Protein AF-A0A7M7SWR9-F1 (afdb_monomer_lite)

InterPro domains:
  IPR029058 Alpha/Beta hydrolase fold [G3DSA:3.40.50.1820] (1-164)
  IPR029058 Alpha/Beta hydrolase fold [SSF53474] (24-164)

pLDDT: mean 96.56, std 4.32, range [59.25, 98.81]

Organism: Strongylocentrotus purpuratus (NCBI:txid7668)

Secondary structure (DSSP, 8-state):
-PPP-S-B--GGGS--HHHHHHHHHHHSTHHIIIIIIT-HIIIIIHHHT-SSPPPHHHHHHHHGGG-SSSGGGHHHHHHHHS--BTTTB-HHHHHHHHHHHHHHHH-TTS-EEEEEEEE-SSHHHHHHHHTT-TTEEEEEEEESTTTTTTSHHHHHHHHHHHHHHH--

Foldseek 3Di:
DADLLAAAAALVLQVDVVVSVVLVCLLDPNVLCCCQPVVCLLPPVVQVQWPDGDDPVRSCVSCVQVVHHHDSRVVSSVVSNQRRHPPPDPPVSNVVRHVVNVVQQACQVDAEEAEAEVVESCRVVVCVSCVNRHNYHYDYDHGYPPCCNVQVPVVVVSVVVSVVVVVD

Structure (mmCIF, N/CA/C/O backbone):
data_AF-A0A7M7SWR9-F1
#
_entry.id   AF-A0A7M7SWR9-F1
#
loop_
_atom_site.group_PDB
_atom_site.id
_atom_site.type_symbol
_atom_site.label_atom_id
_atom_site.label_alt_id
_atom_site.label_comp_id
_atom_site.label_asym_id
_atom_site.label_entity_id
_atom_site.label_seq_id
_atom_site.pdbx_PDB_ins_code
_atom_site.Cartn_x
_atom_site.Cartn_y
_atom_site.Cartn_z
_atom_site.occupancy
_atom_site.B_iso_or_equiv
_atom_site.auth_seq_id
_atom_site.auth_comp_id
_atom_site.auth_asym_id
_atom_site.auth_atom_id
_atom_site.pdbx_PDB_model_num
ATOM 1 N N . MET A 1 1 ? -2.594 -2.531 -5.631 1.00 84.75 1 MET A N 1
ATOM 2 C CA . MET A 1 1 ? -1.967 -1.845 -4.505 1.00 84.75 1 MET A CA 1
ATOM 3 C C . MET A 1 1 ? -0.681 -1.264 -5.028 1.00 84.75 1 MET A C 1
ATOM 5 O O . MET A 1 1 ? 0.111 -1.996 -5.615 1.00 84.75 1 MET A O 1
ATOM 9 N N . GLU A 1 2 ? -0.511 0.040 -4.876 1.00 91.94 2 GLU A N 1
ATOM 10 C CA . GLU A 1 2 ? 0.743 0.708 -5.220 1.00 91.94 2 GLU A CA 1
ATOM 11 C C . GLU A 1 2 ? 1.863 0.278 -4.263 1.00 91.94 2 GLU A C 1
ATOM 13 O O . GLU A 1 2 ? 1.613 -0.075 -3.111 1.00 91.94 2 GLU A O 1
ATOM 18 N N . SER A 1 3 ? 3.104 0.285 -4.745 1.00 92.50 3 SER A N 1
ATOM 19 C CA . SER A 1 3 ? 4.262 -0.190 -3.984 1.00 92.50 3 SER A CA 1
ATOM 20 C C . SER A 1 3 ? 4.977 0.941 -3.249 1.00 92.50 3 SER A C 1
ATOM 22 O O . SER A 1 3 ? 5.048 2.068 -3.730 1.00 92.50 3 SER A O 1
ATOM 24 N N . ILE A 1 4 ? 5.605 0.614 -2.122 1.00 96.50 4 ILE A N 1
ATOM 25 C CA . ILE A 1 4 ? 6.613 1.477 -1.503 1.00 96.50 4 ILE A CA 1
ATOM 26 C C . ILE A 1 4 ? 7.935 1.172 -2.211 1.00 96.50 4 ILE A C 1
ATOM 28 O O . ILE A 1 4 ? 8.378 0.027 -2.223 1.00 96.50 4 ILE A O 1
ATOM 32 N N . VAL A 1 5 ? 8.524 2.176 -2.863 1.00 96.94 5 VAL A N 1
ATOM 33 C CA . VAL A 1 5 ? 9.762 2.020 -3.657 1.00 96.94 5 VAL A CA 1
ATOM 34 C C . VAL A 1 5 ? 11.008 2.552 -2.946 1.00 96.94 5 VAL A C 1
ATOM 36 O O . VAL A 1 5 ? 12.122 2.286 -3.383 1.00 96.94 5 VAL A O 1
ATOM 39 N N . GLN A 1 6 ? 10.813 3.293 -1.857 1.00 97.81 6 GLN A N 1
ATOM 40 C CA . GLN A 1 6 ? 11.802 3.798 -0.899 1.00 97.81 6 GLN A CA 1
ATOM 41 C C . GLN A 1 6 ? 11.032 4.360 0.319 1.00 97.81 6 GLN A C 1
ATOM 43 O O . GLN A 1 6 ? 9.802 4.429 0.244 1.00 97.81 6 GLN A O 1
ATOM 48 N N . PRO A 1 7 ? 11.679 4.783 1.423 1.00 98.31 7 PRO A N 1
ATOM 49 C CA . PRO A 1 7 ? 10.971 5.485 2.495 1.00 98.31 7 PRO A CA 1
ATOM 50 C C . PRO A 1 7 ? 10.196 6.694 1.959 1.00 98.31 7 PRO A C 1
ATOM 52 O O . PRO A 1 7 ? 10.699 7.433 1.107 1.00 98.31 7 PRO A O 1
ATOM 55 N N . LEU A 1 8 ? 8.975 6.903 2.452 1.00 97.50 8 LEU A N 1
ATOM 56 C CA . LEU A 1 8 ? 8.205 8.090 2.098 1.00 97.50 8 LEU A CA 1
ATOM 57 C C . LEU A 1 8 ? 8.930 9.327 2.659 1.00 97.50 8 LEU A C 1
ATOM 59 O O . LEU A 1 8 ? 9.386 9.285 3.804 1.00 97.50 8 LEU A O 1
ATOM 63 N N . PRO A 1 9 ? 9.060 10.420 1.883 1.00 96.38 9 PRO A N 1
ATOM 64 C CA . PRO A 1 9 ? 9.861 11.584 2.271 1.00 96.38 9 PRO A CA 1
ATOM 65 C C . PRO A 1 9 ? 9.308 12.328 3.494 1.00 96.38 9 PRO A C 1
ATOM 67 O O . PRO A 1 9 ? 10.074 13.011 4.166 1.00 96.38 9 PRO A O 1
ATOM 70 N N . GLY A 1 10 ? 8.018 12.153 3.781 1.00 95.56 10 GLY A N 1
ATOM 71 C CA . GLY A 1 10 ? 7.317 12.765 4.898 1.00 95.56 10 GLY A CA 1
ATOM 72 C C . GLY A 1 10 ? 5.802 12.689 4.710 1.00 95.56 10 GLY A C 1
ATOM 73 O O . GLY A 1 10 ? 5.298 12.148 3.717 1.00 95.56 10 GLY A O 1
ATOM 74 N N . TRP A 1 11 ? 5.066 13.217 5.686 1.00 94.12 11 TRP A N 1
ATOM 75 C CA . TRP A 1 11 ? 3.601 13.214 5.712 1.00 94.12 11 TRP A CA 1
ATOM 76 C C . TRP A 1 11 ? 2.980 14.115 4.639 1.00 94.12 11 TRP A C 1
ATOM 78 O O . TRP A 1 11 ? 1.891 13.831 4.149 1.00 94.12 11 TRP A O 1
ATOM 88 N N . GLU A 1 12 ? 3.688 15.162 4.225 1.00 92.00 12 GLU A N 1
ATOM 89 C CA . GLU A 1 12 ? 3.301 16.098 3.167 1.00 92.00 12 GLU A CA 1
ATOM 90 C C . GLU A 1 12 ? 3.134 15.445 1.791 1.00 92.00 12 GLU A C 1
ATOM 92 O O . GLU A 1 12 ? 2.516 16.041 0.914 1.00 92.00 12 GLU A O 1
ATOM 97 N N . LEU A 1 13 ? 3.623 14.212 1.602 1.00 91.88 13 LEU A N 1
ATOM 98 C CA . LEU A 1 13 ? 3.310 13.418 0.415 1.00 91.88 13 LEU A CA 1
ATOM 99 C C . LEU A 1 13 ? 1.795 13.180 0.270 1.00 91.88 13 LEU A C 1
ATOM 101 O O . LEU A 1 13 ? 1.267 13.113 -0.841 1.00 91.88 13 LEU A O 1
ATOM 105 N N . PHE A 1 14 ? 1.087 13.053 1.391 1.00 87.62 14 PHE A N 1
ATOM 106 C CA . PHE A 1 14 ? -0.361 12.926 1.413 1.00 87.62 14 PHE A CA 1
ATOM 107 C C . PHE A 1 14 ? -0.988 14.327 1.347 1.00 87.62 14 PHE A C 1
ATOM 109 O O . PHE A 1 14 ? -1.282 14.950 2.367 1.00 87.62 14 PHE A O 1
ATOM 116 N N . ASN A 1 15 ? -1.232 14.808 0.125 1.00 79.62 15 ASN A N 1
ATOM 117 C CA . ASN A 1 15 ? -1.790 16.142 -0.175 1.00 79.62 15 ASN A CA 1
ATOM 118 C C . ASN A 1 15 ? -3.219 16.401 0.368 1.00 79.62 15 ASN A C 1
ATOM 120 O O . ASN A 1 15 ? -3.809 17.438 0.084 1.00 79.62 15 ASN A O 1
ATOM 124 N N . ASP A 1 16 ? -3.790 15.459 1.115 1.00 85.12 16 ASP A N 1
ATOM 125 C CA . ASP A 1 16 ? -5.152 15.458 1.643 1.00 85.12 16 ASP A CA 1
ATOM 126 C C . ASP A 1 16 ? -5.082 15.284 3.167 1.00 85.12 16 ASP A C 1
ATOM 128 O O . ASP A 1 16 ? -4.566 14.272 3.657 1.00 85.12 16 ASP A O 1
ATOM 132 N N . ASP A 1 17 ? -5.561 16.288 3.906 1.00 86.19 17 ASP A N 1
ATOM 133 C CA . ASP A 1 17 ? -5.556 16.293 5.373 1.00 86.19 17 ASP A CA 1
ATOM 134 C C . ASP A 1 17 ? -6.325 15.095 5.945 1.00 86.19 17 ASP A C 1
ATOM 136 O O . ASP A 1 17 ? -5.859 14.466 6.893 1.00 86.19 17 ASP A O 1
ATOM 140 N N . THR A 1 18 ? -7.435 14.689 5.319 1.00 88.12 18 THR A N 1
ATOM 141 C CA . THR A 1 18 ? -8.244 13.559 5.792 1.00 88.12 18 THR A CA 1
ATOM 142 C C . THR A 1 18 ? -7.467 12.245 5.709 1.00 88.12 18 THR A C 1
ATOM 144 O O . THR A 1 18 ? -7.525 11.426 6.627 1.00 88.12 18 THR A O 1
ATOM 147 N N . LYS A 1 19 ? -6.672 12.040 4.649 1.00 87.81 19 LYS A N 1
ATOM 148 C CA . LYS A 1 19 ? -5.823 10.840 4.526 1.00 87.81 19 LYS A CA 1
ATOM 149 C C . LYS A 1 19 ? -4.740 10.812 5.605 1.00 87.81 19 LYS A C 1
ATOM 151 O O . LYS A 1 19 ? -4.493 9.753 6.183 1.00 87.81 19 LYS A O 1
ATOM 156 N N . ARG A 1 20 ? -4.123 11.963 5.901 1.00 91.94 20 ARG A N 1
ATOM 157 C CA . ARG A 1 20 ? -3.126 12.085 6.978 1.00 91.94 20 ARG A CA 1
ATOM 158 C C . ARG A 1 20 ? -3.734 11.795 8.342 1.00 91.94 20 ARG A C 1
ATOM 160 O O . ARG A 1 20 ? -3.191 10.978 9.078 1.00 91.94 20 ARG A O 1
ATOM 167 N N . GLU A 1 21 ? -4.868 12.409 8.662 1.00 93.62 21 GLU A N 1
ATOM 168 C CA . GLU A 1 21 ? -5.565 12.215 9.938 1.00 93.62 21 GLU A CA 1
ATOM 169 C C . GLU A 1 21 ? -5.922 10.747 10.180 1.00 93.62 21 GLU A C 1
ATOM 171 O O . GLU A 1 21 ? -5.673 10.221 11.265 1.00 93.62 21 GLU A O 1
ATOM 176 N N . VAL A 1 22 ? -6.428 10.053 9.156 1.00 93.81 22 VAL A N 1
ATOM 177 C CA . VAL A 1 22 ? -6.743 8.621 9.243 1.00 93.81 22 VAL A CA 1
ATOM 178 C C . VAL A 1 22 ? -5.491 7.785 9.529 1.00 93.81 22 VAL A C 1
ATOM 180 O O . VAL A 1 22 ? -5.515 6.937 10.423 1.00 93.81 22 VAL A O 1
ATOM 183 N N . PHE A 1 23 ? -4.384 8.027 8.820 1.00 93.75 23 PHE A N 1
ATOM 184 C CA . PHE A 1 23 ? -3.131 7.301 9.054 1.00 93.75 23 PHE A CA 1
ATOM 185 C C . PHE A 1 23 ? -2.520 7.604 10.429 1.00 93.75 23 PHE A C 1
ATOM 187 O O . PHE A 1 23 ? -2.051 6.682 11.100 1.00 93.75 23 PHE A O 1
ATOM 194 N N . HIS A 1 24 ? -2.561 8.856 10.890 1.00 96.25 24 HIS A N 1
ATOM 195 C CA . HIS A 1 24 ? -2.172 9.206 12.258 1.00 96.25 24 HIS A CA 1
ATOM 196 C C . HIS A 1 24 ? -3.061 8.498 13.287 1.00 96.25 24 HIS A C 1
ATOM 198 O O . HIS A 1 24 ? -2.551 7.956 14.268 1.00 96.25 24 HIS A O 1
ATOM 204 N N . GLY A 1 25 ? -4.369 8.414 13.029 1.00 97.75 25 GLY A N 1
ATOM 205 C CA . GLY A 1 25 ? -5.313 7.628 13.820 1.00 97.75 25 GLY A CA 1
ATOM 206 C C . GLY A 1 25 ? -4.884 6.165 13.933 1.00 97.75 25 GLY A C 1
ATOM 207 O O . GLY A 1 25 ? -4.738 5.659 15.048 1.00 97.75 25 GLY A O 1
ATOM 208 N N . PHE A 1 26 ? -4.569 5.512 12.807 1.00 97.75 26 PHE A N 1
ATOM 209 C CA . PHE A 1 26 ? -4.048 4.139 12.796 1.00 97.75 26 PHE A CA 1
ATOM 210 C C . PHE A 1 26 ? -2.751 3.983 13.597 1.00 97.75 26 PHE A C 1
ATOM 212 O O . PHE A 1 26 ? -2.584 2.987 14.303 1.00 97.75 26 PHE A O 1
ATOM 219 N N . ARG A 1 27 ? -1.839 4.958 13.527 1.00 97.88 27 ARG A N 1
ATOM 220 C CA . ARG A 1 27 ? -0.558 4.934 14.257 1.00 97.88 27 ARG A CA 1
ATOM 221 C C . ARG A 1 27 ? -0.683 5.261 15.746 1.00 97.88 27 ARG A C 1
ATOM 223 O O . ARG A 1 27 ? 0.227 4.947 16.504 1.00 97.88 27 ARG A O 1
ATOM 230 N N . SER A 1 28 ? -1.812 5.814 16.179 1.00 98.25 28 SER A N 1
ATOM 231 C CA . SER A 1 28 ? -2.110 6.084 17.588 1.00 98.25 28 SER A CA 1
ATOM 232 C C . SER A 1 28 ? -2.736 4.881 18.312 1.00 98.25 28 SER A C 1
ATOM 234 O O . SER A 1 28 ? -3.086 3.870 17.694 1.00 98.25 28 SER A O 1
ATOM 236 N N . GLU A 1 29 ? -2.950 5.010 19.626 1.00 98.12 29 GLU A N 1
ATOM 237 C CA . GLU A 1 29 ? -3.703 4.038 20.436 1.00 98.12 29 GLU A CA 1
ATOM 238 C C . GLU A 1 29 ? -5.141 3.832 19.924 1.00 98.12 29 GLU A C 1
ATOM 240 O O . GLU A 1 29 ? -5.653 2.712 19.959 1.00 98.12 29 GLU A O 1
ATOM 245 N N . ALA A 1 30 ? -5.770 4.871 19.356 1.00 98.31 30 ALA A N 1
ATOM 246 C CA . ALA A 1 30 ? -7.120 4.783 18.795 1.00 98.31 30 ALA A CA 1
ATOM 247 C C . ALA A 1 30 ? -7.215 3.813 17.604 1.00 98.31 30 ALA A C 1
ATOM 249 O O . ALA A 1 30 ? -8.295 3.292 17.321 1.00 98.31 30 ALA A O 1
ATOM 250 N N . GLY A 1 31 ? -6.089 3.511 16.946 1.00 98.44 31 GLY A N 1
ATOM 251 C CA . GLY A 1 31 ? -6.025 2.560 15.841 1.00 98.44 31 GLY A CA 1
ATOM 252 C C . GLY A 1 31 ? -6.569 1.173 16.198 1.00 98.44 31 GLY A C 1
ATOM 253 O O . GLY A 1 31 ? -7.165 0.515 15.345 1.00 98.44 31 GLY A O 1
ATOM 254 N N . GLU A 1 32 ? -6.440 0.741 17.460 1.00 98.56 32 GLU A N 1
ATOM 255 C CA . GLU A 1 32 ? -7.004 -0.541 17.902 1.00 98.56 32 GLU A CA 1
ATOM 256 C C . GLU A 1 32 ? -8.533 -0.550 17.853 1.00 98.56 32 GLU A C 1
ATOM 258 O O . GLU A 1 32 ? -9.135 -1.494 17.345 1.00 98.56 32 GLU A O 1
ATOM 263 N N . GLU A 1 33 ? -9.178 0.522 18.310 1.00 98.50 33 GLU A N 1
ATOM 264 C CA . GLU A 1 33 ? -10.631 0.668 18.220 1.00 98.50 33 GLU A CA 1
ATOM 265 C C . GLU A 1 33 ? -11.077 0.757 16.753 1.00 98.50 33 GLU A C 1
ATOM 267 O O . GLU A 1 33 ? -11.952 0.004 16.311 1.00 98.50 33 GLU A O 1
ATOM 272 N N . MET A 1 34 ? -10.419 1.629 15.982 1.00 98.50 34 MET A N 1
ATOM 273 C CA . MET A 1 34 ? -10.725 1.892 14.572 1.00 98.50 34 MET A CA 1
ATOM 274 C C . MET A 1 34 ? -10.660 0.626 13.712 1.00 98.50 34 MET A C 1
ATOM 276 O O . MET A 1 34 ? -11.503 0.404 12.843 1.00 98.50 34 MET A O 1
ATOM 280 N N . VAL A 1 35 ? -9.654 -0.220 13.925 1.00 98.62 35 VAL A N 1
ATOM 281 C CA . VAL A 1 35 ? -9.433 -1.381 13.060 1.00 98.62 35 VAL A CA 1
ATOM 282 C C . VAL A 1 35 ? -9.963 -2.661 13.691 1.00 98.62 35 VAL A C 1
ATOM 284 O O . VAL A 1 35 ? -10.748 -3.366 13.062 1.00 98.62 35 VAL A O 1
ATOM 287 N N . LEU A 1 36 ? -9.612 -2.963 14.941 1.00 98.69 36 LEU A N 1
ATOM 288 C CA . LEU A 1 36 ? -9.958 -4.256 15.539 1.00 98.69 36 LEU A CA 1
ATOM 289 C C . LEU A 1 36 ? -11.446 -4.348 15.871 1.00 98.69 36 LEU A C 1
ATOM 291 O O . LEU A 1 36 ? -12.041 -5.413 15.701 1.00 98.69 36 LEU A O 1
ATOM 295 N N . LYS A 1 37 ? -12.089 -3.244 16.275 1.00 98.31 37 LYS A N 1
ATOM 296 C CA . LYS A 1 37 ? -13.535 -3.239 16.554 1.00 98.31 37 LYS A CA 1
ATOM 297 C C . LYS A 1 37 ? -14.361 -2.768 15.366 1.00 98.31 37 LYS A C 1
ATOM 299 O O . LYS A 1 37 ? -15.308 -3.456 14.986 1.00 98.31 37 LYS A O 1
ATOM 304 N N . GLN A 1 38 ? -13.980 -1.653 14.750 1.00 98.25 38 GLN A N 1
ATOM 305 C CA . GLN A 1 38 ? -14.795 -0.999 13.718 1.00 98.25 38 GLN A CA 1
ATOM 306 C C . GLN A 1 38 ? -14.464 -1.433 12.281 1.00 98.25 38 GLN A C 1
ATOM 308 O O . GLN A 1 38 ? -15.219 -1.109 11.369 1.00 98.25 38 GLN A O 1
ATOM 313 N N . ASN A 1 39 ? -13.378 -2.186 12.068 1.00 98.50 39 ASN A N 1
ATOM 314 C CA . ASN A 1 39 ? -12.961 -2.692 10.755 1.00 98.50 39 ASN A CA 1
ATOM 315 C C . ASN A 1 39 ? -12.796 -1.600 9.680 1.00 98.50 39 ASN A C 1
ATOM 317 O O . ASN A 1 39 ? -12.989 -1.864 8.493 1.00 98.50 39 ASN A O 1
ATOM 321 N N . ILE A 1 40 ? -12.440 -0.370 10.079 1.00 97.94 40 ILE A N 1
ATOM 322 C CA . ILE A 1 40 ? -12.405 0.799 9.180 1.00 97.94 40 ILE A CA 1
ATOM 323 C C . ILE A 1 40 ? -11.542 0.543 7.939 1.00 97.94 40 ILE A C 1
ATOM 325 O O . ILE A 1 40 ? -11.891 0.995 6.848 1.00 97.94 40 ILE A O 1
ATOM 329 N N . PHE A 1 41 ? -10.449 -0.214 8.069 1.00 98.06 41 PHE A N 1
ATOM 330 C CA . PHE A 1 41 ? -9.572 -0.514 6.938 1.00 98.06 41 PHE A CA 1
ATOM 331 C C . PHE A 1 41 ? -10.320 -1.225 5.796 1.00 98.06 41 PHE A C 1
ATOM 333 O O . PHE A 1 41 ? -10.242 -0.802 4.645 1.00 98.06 41 PHE A O 1
ATOM 340 N N . VAL A 1 42 ? -11.090 -2.269 6.108 1.00 98.38 42 VAL A N 1
ATOM 341 C CA . VAL A 1 42 ? -11.835 -3.045 5.103 1.00 98.38 42 VAL A CA 1
ATOM 342 C C . VAL A 1 42 ? -13.135 -2.345 4.710 1.00 98.38 42 VAL A C 1
ATOM 344 O O . VAL A 1 42 ? -13.486 -2.314 3.537 1.00 98.38 42 VAL A O 1
ATOM 347 N N . GLU A 1 43 ? -13.851 -1.764 5.673 1.00 98.31 43 GLU A N 1
ATOM 348 C CA . GLU A 1 43 ? -15.186 -1.204 5.425 1.00 98.31 43 GLU A CA 1
ATOM 349 C C . GLU A 1 43 ? -15.163 0.184 4.775 1.00 98.31 43 GLU A C 1
ATOM 351 O O . GLU A 1 43 ? -16.149 0.581 4.158 1.00 98.31 43 GLU A O 1
ATOM 356 N N . GLN A 1 44 ? -14.066 0.937 4.918 1.00 97.00 44 GLN A N 1
ATOM 357 C CA . GLN A 1 44 ? -13.983 2.324 4.448 1.00 97.00 44 GLN A CA 1
ATOM 358 C C . GLN A 1 44 ? -12.751 2.583 3.578 1.00 97.00 44 GLN A C 1
ATOM 360 O O . GLN A 1 44 ? -12.891 3.136 2.490 1.00 97.00 44 GLN A O 1
ATOM 365 N N . ILE A 1 45 ? -11.552 2.169 4.004 1.00 96.38 45 ILE A N 1
ATOM 366 C CA . ILE A 1 45 ? -10.314 2.504 3.272 1.00 96.38 45 ILE A CA 1
ATOM 367 C C . ILE A 1 45 ? -10.199 1.734 1.961 1.00 96.38 45 ILE A C 1
ATOM 369 O O . ILE A 1 45 ? -9.889 2.327 0.930 1.00 96.38 45 ILE A O 1
ATOM 373 N N . LEU A 1 46 ? -10.481 0.431 1.987 1.00 97.69 46 LEU A N 1
ATOM 374 C CA . LEU A 1 46 ? -10.511 -0.401 0.789 1.00 97.69 46 LEU A CA 1
ATOM 375 C C . LEU A 1 46 ? -11.436 0.176 -0.303 1.00 97.69 46 LEU A C 1
ATOM 377 O O . LEU A 1 46 ? -10.924 0.470 -1.382 1.00 97.69 46 LEU A O 1
ATOM 381 N N . PRO A 1 47 ? -12.747 0.400 -0.063 1.00 97.44 47 PRO A N 1
ATOM 382 C CA . PRO A 1 47 ? -13.633 0.933 -1.097 1.00 97.44 47 PRO A CA 1
ATOM 383 C C . PRO A 1 47 ? -13.298 2.373 -1.494 1.00 97.44 47 PRO A C 1
ATOM 385 O O . PRO A 1 47 ? -13.497 2.732 -2.647 1.00 97.44 47 PRO A O 1
ATOM 388 N N . PHE A 1 48 ? -12.762 3.195 -0.585 1.00 95.06 48 PHE A N 1
ATOM 389 C CA . PHE A 1 48 ? -12.299 4.544 -0.929 1.00 95.06 48 PHE A CA 1
ATOM 390 C C . PHE A 1 48 ? -11.094 4.529 -1.884 1.00 95.06 48 PHE A C 1
ATOM 392 O O . PHE A 1 48 ? -10.913 5.443 -2.683 1.00 95.06 48 PHE A O 1
ATOM 399 N N . GLY A 1 49 ? -10.259 3.490 -1.817 1.00 95.50 49 GLY A N 1
ATOM 400 C CA . GLY A 1 49 ? -9.100 3.316 -2.689 1.00 95.50 49 GLY A CA 1
ATOM 401 C C . GLY A 1 49 ? -9.405 2.679 -4.049 1.00 95.50 49 GLY A C 1
ATOM 402 O O . GLY A 1 49 ? -8.452 2.255 -4.709 1.00 95.50 49 GLY A O 1
ATOM 403 N N . ILE A 1 50 ? -10.679 2.582 -4.444 1.00 98.12 50 ILE A N 1
ATOM 404 C CA . ILE A 1 50 ? -11.175 1.985 -5.696 1.00 98.12 50 ILE A CA 1
ATOM 405 C C . ILE A 1 50 ? -12.124 2.994 -6.361 1.00 98.12 50 ILE A C 1
ATOM 407 O O . ILE A 1 50 ? -12.923 3.628 -5.677 1.00 98.12 50 ILE A O 1
ATOM 411 N N . ILE A 1 51 ? -12.044 3.171 -7.683 1.00 97.81 51 ILE A N 1
ATOM 412 C CA . ILE A 1 51 ? -12.926 4.102 -8.412 1.00 97.81 51 ILE A CA 1
ATOM 413 C C . ILE A 1 51 ? -14.330 3.512 -8.543 1.00 97.81 51 ILE A C 1
ATOM 415 O O . ILE A 1 51 ? -15.331 4.180 -8.262 1.00 97.81 51 ILE A O 1
ATOM 419 N N . ARG A 1 52 ? -14.430 2.256 -8.991 1.00 97.62 52 ARG A N 1
ATOM 420 C CA . ARG A 1 52 ? -15.727 1.588 -9.126 1.00 97.62 52 ARG A CA 1
ATOM 421 C C . ARG A 1 52 ? -16.299 1.195 -7.765 1.00 97.62 52 ARG A C 1
ATOM 423 O O . ARG A 1 52 ? -15.590 0.896 -6.809 1.00 97.62 52 ARG A O 1
ATOM 430 N N . LYS A 1 53 ? -17.621 1.057 -7.699 1.00 98.00 53 LYS A N 1
ATOM 431 C CA . LYS A 1 53 ? -18.263 0.437 -6.538 1.00 98.00 53 LYS A CA 1
ATOM 432 C C . LYS A 1 53 ? -18.086 -1.083 -6.594 1.00 98.00 53 LYS A C 1
ATOM 434 O O . LYS A 1 53 ? -18.503 -1.716 -7.567 1.00 98.00 53 LYS A O 1
ATOM 439 N N . LEU A 1 54 ? -17.514 -1.663 -5.542 1.00 98.44 54 LEU A N 1
ATOM 440 C CA . LEU A 1 54 ? -17.500 -3.112 -5.352 1.00 98.44 54 LEU A CA 1
ATOM 441 C C . LEU A 1 54 ? -18.927 -3.639 -5.152 1.00 98.44 54 LEU A C 1
ATOM 443 O O . LEU A 1 54 ? -19.750 -3.030 -4.458 1.00 98.44 54 LEU A O 1
ATOM 447 N N . ARG A 1 55 ? -19.230 -4.778 -5.774 1.00 98.50 55 ARG A N 1
ATOM 448 C CA . ARG A 1 55 ? -20.467 -5.518 -5.527 1.00 98.50 55 ARG A CA 1
ATOM 449 C C . ARG A 1 55 ? -20.434 -6.139 -4.131 1.00 98.50 55 ARG A C 1
ATOM 451 O O . ARG A 1 55 ? -19.391 -6.232 -3.487 1.00 98.50 55 ARG A O 1
ATOM 458 N N . GLN A 1 56 ? -21.596 -6.584 -3.664 1.00 98.31 56 GLN A N 1
ATOM 459 C CA . GLN A 1 56 ? -21.725 -7.172 -2.333 1.00 98.31 56 GLN A CA 1
ATOM 460 C C . GLN A 1 56 ? -20.880 -8.445 -2.178 1.00 98.31 56 GLN A C 1
ATOM 462 O O . GLN A 1 56 ? -20.183 -8.581 -1.182 1.00 98.31 56 GLN A O 1
ATOM 467 N N . ASP A 1 57 ? -20.892 -9.326 -3.179 1.00 98.69 57 ASP A N 1
ATOM 468 C CA . ASP A 1 57 ? -20.092 -10.555 -3.208 1.00 98.69 57 ASP A CA 1
ATOM 469 C C . ASP A 1 57 ? -18.583 -10.269 -3.170 1.00 98.69 57 ASP A C 1
ATOM 471 O O . ASP A 1 57 ? -17.839 -10.961 -2.479 1.00 98.69 57 ASP A O 1
ATOM 475 N N . GLU A 1 58 ? -18.136 -9.212 -3.850 1.00 98.69 58 GLU A N 1
ATOM 476 C CA . GLU A 1 58 ? -16.732 -8.777 -3.839 1.00 98.69 58 GLU A CA 1
ATOM 477 C C . GLU A 1 58 ? -16.331 -8.222 -2.468 1.00 98.69 58 GLU A C 1
ATOM 479 O O . GLU A 1 58 ? -15.303 -8.606 -1.913 1.00 98.69 58 GLU A O 1
ATOM 484 N N . MET A 1 59 ? -17.169 -7.361 -1.879 1.00 98.69 59 MET A N 1
ATOM 485 C CA . MET A 1 59 ? -16.935 -6.859 -0.523 1.00 98.69 59 MET A CA 1
ATOM 486 C C . MET A 1 59 ? -16.936 -7.985 0.513 1.00 98.69 59 MET A C 1
ATOM 488 O O . MET A 1 59 ? -16.119 -7.970 1.430 1.00 98.69 59 MET A O 1
ATOM 492 N N . ASP A 1 60 ? -17.826 -8.967 0.385 1.00 98.75 60 ASP A N 1
ATOM 493 C CA . ASP A 1 60 ? -17.914 -10.077 1.333 1.00 98.75 60 ASP A CA 1
ATOM 494 C C . ASP A 1 60 ? -16.694 -11.001 1.261 1.00 98.75 60 ASP A C 1
ATOM 496 O O . ASP A 1 60 ? -16.254 -11.494 2.303 1.00 98.75 60 ASP A O 1
ATOM 500 N N . ALA A 1 61 ? -16.091 -11.158 0.078 1.00 98.81 61 ALA A N 1
ATOM 501 C CA . ALA A 1 61 ? -14.805 -11.835 -0.076 1.00 98.81 61 ALA A CA 1
ATOM 502 C C . ALA A 1 61 ? -13.675 -11.084 0.652 1.00 98.81 61 ALA A C 1
ATOM 504 O O . ALA A 1 61 ? -12.878 -11.698 1.358 1.00 98.81 61 ALA A O 1
ATOM 505 N N . TYR A 1 62 ? -13.634 -9.750 0.565 1.00 98.62 62 TYR A N 1
ATOM 506 C CA . TYR A 1 62 ? -1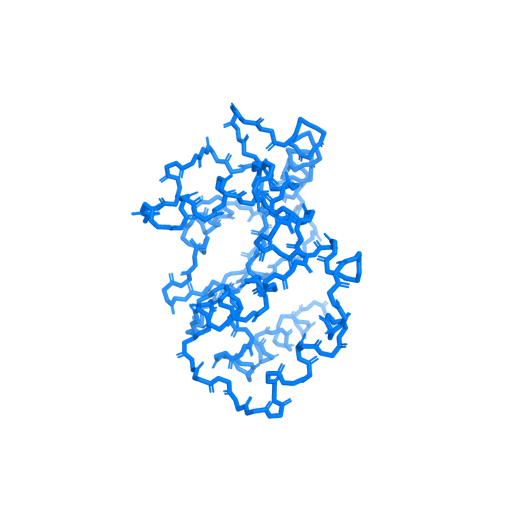2.664 -8.945 1.319 1.00 98.62 62 TYR A CA 1
ATOM 507 C C . TYR A 1 62 ? -12.900 -8.960 2.830 1.00 98.62 62 TYR A C 1
ATOM 509 O O . TYR A 1 62 ? -11.944 -8.934 3.606 1.00 98.62 62 TYR A O 1
ATOM 517 N N . ARG A 1 63 ? -14.161 -9.017 3.267 1.00 98.62 63 ARG A N 1
ATOM 518 C CA . ARG A 1 63 ? -14.515 -9.129 4.687 1.00 98.62 63 ARG A CA 1
ATOM 519 C C . ARG A 1 63 ? -14.176 -10.486 5.268 1.00 98.62 63 ARG A C 1
ATOM 521 O O . ARG A 1 63 ? -13.961 -10.568 6.471 1.00 98.62 63 ARG A O 1
ATOM 528 N N . GLU A 1 64 ? -14.165 -11.540 4.458 1.00 98.62 64 GLU A N 1
ATOM 529 C CA . GLU A 1 64 ? -14.094 -12.922 4.927 1.00 98.62 64 GLU A CA 1
ATOM 530 C C . GLU A 1 64 ? -12.976 -13.214 5.938 1.00 98.62 64 GLU A C 1
ATOM 532 O O . GLU A 1 64 ? -13.307 -13.758 6.995 1.00 98.62 64 GLU A O 1
ATOM 537 N N . PRO A 1 65 ? -11.717 -12.790 5.723 1.00 98.62 65 PRO A N 1
ATOM 538 C CA . PRO A 1 65 ? -10.640 -13.013 6.691 1.00 98.62 65 PRO A CA 1
ATOM 539 C C . PRO A 1 65 ? -10.775 -12.188 7.981 1.00 98.62 65 PRO A C 1
ATOM 541 O O . PRO A 1 65 ? -10.086 -12.453 8.958 1.00 98.62 65 PRO A O 1
ATOM 544 N N . PHE A 1 66 ? -11.646 -11.177 7.983 1.00 98.56 66 PHE A N 1
ATOM 545 C CA . PHE A 1 66 ? -11.747 -10.122 8.996 1.00 98.56 66 PHE A CA 1
ATOM 546 C C . PHE A 1 66 ? -13.151 -10.034 9.618 1.00 98.56 66 PHE A C 1
ATOM 548 O O . PHE A 1 66 ? -13.498 -9.042 10.275 1.00 98.56 66 PHE A O 1
ATOM 555 N N . LYS A 1 67 ? -13.977 -11.072 9.410 1.00 97.06 67 LYS A N 1
ATOM 556 C CA . LYS A 1 67 ? -15.365 -11.152 9.893 1.00 97.06 67 LYS A CA 1
ATOM 557 C C . LYS A 1 67 ? -15.441 -10.992 11.412 1.00 97.06 67 LYS A C 1
ATOM 559 O O . LYS A 1 67 ? -16.306 -10.265 11.899 1.00 97.06 67 LYS A O 1
ATOM 564 N N . ASN A 1 68 ? -14.519 -11.603 12.155 1.00 97.81 68 ASN A N 1
ATOM 565 C CA . ASN A 1 68 ? -14.509 -11.523 13.613 1.00 97.81 68 ASN A CA 1
ATOM 566 C C . ASN A 1 68 ? -13.803 -10.241 14.089 1.00 97.81 68 ASN A C 1
ATOM 568 O O . ASN A 1 68 ? -12.700 -9.938 13.628 1.00 97.81 68 ASN A O 1
ATOM 572 N N . PRO A 1 69 ? -14.399 -9.476 15.020 1.00 98.38 69 PRO A N 1
ATOM 573 C CA . PRO A 1 69 ? -13.695 -8.401 15.710 1.00 98.38 69 PRO A CA 1
ATOM 574 C C . PRO A 1 69 ? -12.512 -8.910 16.543 1.00 98.38 69 PRO A C 1
ATOM 576 O O . PRO A 1 69 ? -12.554 -10.017 17.077 1.00 98.38 69 PRO A O 1
ATOM 579 N N . GLY A 1 70 ? -11.494 -8.066 16.715 1.00 98.38 70 GLY A N 1
ATOM 580 C CA . GLY A 1 70 ? -10.291 -8.378 17.489 1.00 98.38 70 GLY A CA 1
ATOM 581 C C . GLY A 1 70 ? -9.083 -8.714 16.615 1.00 98.38 70 GLY A C 1
ATOM 582 O O . GLY A 1 70 ? -8.850 -8.076 15.588 1.00 98.38 70 GLY A O 1
ATOM 583 N N . GLU A 1 71 ? -8.291 -9.693 17.051 1.00 98.50 71 GLU A N 1
ATOM 584 C CA . GLU A 1 71 ? -6.951 -9.959 16.508 1.00 98.50 71 GLU A CA 1
ATOM 585 C C . GLU A 1 71 ? -6.929 -10.482 15.066 1.00 98.50 71 GLU A C 1
ATOM 587 O O . GLU A 1 71 ? -5.935 -10.264 14.379 1.00 98.50 71 GLU A O 1
ATOM 592 N N . ASP A 1 72 ? -8.022 -11.050 14.545 1.00 98.44 72 ASP A N 1
ATOM 593 C CA . ASP A 1 72 ? -8.123 -11.409 13.118 1.00 98.44 72 ASP A CA 1
ATOM 594 C C . ASP A 1 72 ? -7.848 -10.186 12.217 1.00 98.44 72 ASP A C 1
ATOM 596 O O . ASP A 1 72 ? -7.273 -10.301 11.135 1.00 98.44 72 ASP A O 1
ATOM 600 N N . ARG A 1 73 ? -8.187 -8.981 12.698 1.00 98.69 73 ARG A N 1
ATOM 601 C CA . ARG A 1 73 ? -7.997 -7.699 11.998 1.00 98.69 73 ARG A CA 1
ATOM 602 C C . ARG A 1 73 ? -6.645 -7.047 12.268 1.00 98.69 73 ARG A C 1
ATOM 604 O O . ARG A 1 73 ? -6.315 -6.063 11.600 1.00 98.69 73 ARG A O 1
ATOM 611 N N . ARG A 1 74 ? -5.837 -7.582 13.194 1.00 98.75 74 ARG A N 1
ATOM 612 C CA . ARG A 1 74 ? -4.520 -7.037 13.567 1.00 98.75 74 ARG A CA 1
ATOM 613 C C . ARG A 1 74 ? -3.622 -6.759 12.364 1.00 98.75 74 ARG A C 1
ATOM 615 O O . ARG A 1 74 ? -3.059 -5.665 12.331 1.00 98.75 74 ARG A O 1
ATOM 622 N N . PRO A 1 75 ? -3.526 -7.638 11.345 1.00 98.62 75 PRO A N 1
ATOM 623 C CA . PRO A 1 75 ? -2.692 -7.357 10.181 1.00 98.62 75 PRO A CA 1
ATOM 624 C C . PRO A 1 75 ? -3.061 -6.038 9.491 1.00 98.62 75 PRO A C 1
ATOM 626 O O . PRO A 1 75 ? -2.177 -5.263 9.139 1.00 98.62 75 PRO A O 1
ATOM 629 N N . THR A 1 76 ? -4.356 -5.731 9.369 1.00 98.31 76 THR A N 1
ATOM 630 C CA . THR A 1 76 ? -4.835 -4.500 8.713 1.00 98.31 76 THR A CA 1
ATOM 631 C C . THR A 1 76 ? -4.561 -3.224 9.521 1.00 98.31 76 THR A C 1
ATOM 633 O O . THR A 1 76 ? -4.583 -2.137 8.954 1.00 98.31 76 THR A O 1
ATOM 636 N N . LEU A 1 77 ? -4.235 -3.341 10.817 1.00 98.69 77 LEU A N 1
ATOM 637 C CA . LEU A 1 77 ? -3.753 -2.232 11.650 1.00 98.69 77 LEU A CA 1
ATOM 638 C C . LEU A 1 77 ? -2.226 -2.125 11.639 1.00 98.69 77 LEU A C 1
ATOM 640 O O . LEU A 1 77 ? -1.679 -1.025 11.624 1.00 98.69 77 LEU A O 1
ATOM 644 N N . THR A 1 78 ? -1.528 -3.259 11.664 1.00 98.62 78 THR A N 1
ATOM 645 C CA . THR A 1 78 ? -0.064 -3.274 11.668 1.00 98.62 78 THR A CA 1
ATOM 646 C C . THR A 1 78 ? 0.492 -2.703 10.365 1.00 98.62 78 THR A C 1
ATOM 648 O O . THR A 1 78 ? 1.392 -1.876 10.412 1.00 98.62 78 THR A O 1
ATOM 651 N N . TRP A 1 79 ? -0.083 -3.031 9.203 1.00 98.12 79 TRP A N 1
ATOM 652 C CA . TRP A 1 79 ? 0.399 -2.515 7.913 1.00 98.12 79 TRP A CA 1
ATOM 653 C C . TRP A 1 79 ? 0.552 -0.983 7.835 1.00 98.12 79 TRP A C 1
ATOM 655 O O . TRP A 1 79 ? 1.647 -0.532 7.501 1.00 98.12 79 TRP A O 1
ATOM 665 N N . PRO A 1 80 ? -0.461 -0.153 8.163 1.00 96.69 80 PRO A N 1
ATOM 666 C CA . PRO A 1 80 ? -0.289 1.304 8.167 1.00 96.69 80 PRO A CA 1
ATOM 667 C C . PRO A 1 80 ? 0.700 1.815 9.236 1.00 96.69 80 PRO A C 1
ATOM 669 O O . PRO A 1 80 ? 1.267 2.900 9.076 1.00 96.69 80 PRO A O 1
ATOM 672 N N . ARG A 1 81 ? 0.956 1.048 10.307 1.00 98.31 81 ARG A N 1
ATOM 673 C CA . ARG A 1 81 ? 1.991 1.355 11.316 1.00 98.31 81 ARG A CA 1
ATOM 674 C C . ARG A 1 81 ? 3.410 1.055 10.831 1.00 98.31 81 ARG A C 1
ATOM 676 O O . ARG A 1 81 ? 4.337 1.741 11.239 1.00 98.31 81 ARG A O 1
ATOM 683 N N . GLU A 1 82 ? 3.561 0.117 9.905 1.00 98.31 82 GLU A N 1
ATOM 684 C CA . GLU A 1 82 ? 4.853 -0.284 9.330 1.00 98.31 82 GLU A CA 1
ATOM 685 C C . GLU A 1 82 ? 5.268 0.540 8.098 1.00 98.31 82 GLU A C 1
ATOM 687 O O . GLU A 1 82 ? 6.349 0.333 7.544 1.00 98.31 82 GLU A O 1
ATOM 692 N N . VAL A 1 83 ? 4.435 1.484 7.639 1.00 97.62 83 VAL A N 1
ATOM 693 C CA . VAL A 1 83 ? 4.802 2.368 6.522 1.00 97.62 83 VAL A CA 1
ATOM 694 C C . VAL A 1 83 ? 6.023 3.210 6.927 1.00 97.62 83 VAL A C 1
ATOM 696 O O . VAL A 1 83 ? 5.923 3.950 7.907 1.00 97.62 83 VAL A O 1
ATOM 699 N N . PRO A 1 84 ? 7.153 3.129 6.193 1.00 98.12 84 PRO A N 1
ATOM 700 C CA . PRO A 1 84 ? 8.385 3.827 6.533 1.00 98.12 84 PRO A CA 1
ATOM 701 C C . PRO A 1 84 ? 8.307 5.290 6.100 1.00 98.12 84 PRO A C 1
ATOM 703 O O . PRO A 1 84 ? 8.436 5.598 4.912 1.00 98.12 84 PRO A O 1
ATOM 706 N N . ILE A 1 85 ? 8.110 6.190 7.061 1.00 97.94 85 ILE A N 1
ATOM 707 C CA . ILE A 1 85 ? 8.010 7.636 6.825 1.00 97.94 85 ILE A CA 1
ATOM 708 C C . ILE A 1 85 ? 9.220 8.326 7.451 1.00 97.94 85 ILE A C 1
ATOM 710 O O . ILE A 1 85 ? 9.455 8.212 8.654 1.00 97.94 85 ILE A O 1
ATOM 714 N N . MET A 1 86 ? 9.996 9.049 6.642 1.00 97.50 86 MET A N 1
ATOM 715 C CA . MET A 1 86 ? 11.159 9.792 7.127 1.00 97.50 86 MET A CA 1
ATOM 716 C C . MET A 1 86 ? 10.752 10.793 8.217 1.00 97.50 86 MET A C 1
ATOM 718 O O . MET A 1 86 ? 9.805 11.557 8.050 1.00 97.50 86 MET A O 1
ATOM 722 N N . GLY A 1 87 ? 11.477 10.782 9.338 1.00 95.62 87 GLY A N 1
ATOM 723 C CA . GLY A 1 87 ? 11.191 11.636 10.497 1.00 95.62 87 GLY A CA 1
ATOM 724 C C . GLY A 1 87 ? 10.096 11.120 11.444 1.00 95.62 87 GLY A C 1
ATOM 725 O O . GLY A 1 87 ? 9.872 11.754 12.469 1.00 95.62 87 GLY A O 1
ATOM 726 N N . ASP A 1 88 ? 9.454 9.986 11.139 1.00 96.81 88 ASP A N 1
ATOM 727 C CA . ASP A 1 88 ? 8.435 9.346 11.991 1.00 96.81 88 ASP A CA 1
ATOM 728 C C . ASP A 1 88 ? 8.803 7.885 12.314 1.00 96.81 88 ASP A C 1
ATOM 730 O O . ASP A 1 88 ? 8.848 7.506 13.480 1.00 96.81 88 ASP A O 1
ATOM 734 N N . GLY A 1 89 ? 9.147 7.079 11.301 1.00 96.75 89 GLY A N 1
ATOM 735 C CA . GLY A 1 89 ? 9.504 5.666 11.464 1.00 96.75 89 GLY A CA 1
ATOM 736 C C . GLY A 1 89 ? 8.535 4.700 10.760 1.00 96.75 89 GLY A C 1
ATOM 737 O O . GLY A 1 89 ? 7.721 5.139 9.941 1.00 96.75 89 GLY A O 1
ATOM 738 N N . PRO A 1 90 ? 8.585 3.392 11.076 1.00 98.31 90 PRO A N 1
ATOM 739 C CA . PRO A 1 90 ? 9.540 2.778 11.999 1.00 98.31 90 PRO A CA 1
ATOM 740 C C . PRO A 1 90 ? 10.937 2.642 11.372 1.00 98.31 90 PRO A C 1
ATOM 742 O O . PRO A 1 90 ? 11.082 2.436 10.164 1.00 98.31 90 PRO A O 1
ATOM 745 N N . ASP A 1 91 ? 11.976 2.796 12.196 1.00 98.56 91 ASP A N 1
ATOM 746 C CA . ASP A 1 91 ? 13.371 2.900 11.741 1.00 98.56 91 ASP A CA 1
ATOM 747 C C . ASP A 1 91 ? 13.855 1.656 10.992 1.00 98.56 91 ASP A C 1
ATOM 749 O O . ASP A 1 91 ? 14.566 1.758 9.991 1.00 98.56 91 ASP A O 1
ATOM 753 N N . ASP A 1 92 ? 13.461 0.467 11.439 1.00 98.56 92 ASP A N 1
ATOM 754 C CA . ASP A 1 92 ? 13.860 -0.781 10.797 1.00 98.56 92 ASP A CA 1
ATOM 755 C C . ASP A 1 92 ? 13.237 -0.920 9.398 1.00 98.56 92 ASP A C 1
ATOM 757 O O . ASP A 1 92 ? 13.915 -1.348 8.457 1.00 98.56 92 ASP A O 1
ATOM 761 N N . MET A 1 93 ? 11.992 -0.475 9.216 1.00 98.56 93 MET A N 1
ATOM 762 C CA . MET A 1 93 ? 11.353 -0.410 7.902 1.00 98.56 93 MET A CA 1
ATOM 763 C C . MET A 1 93 ? 11.971 0.665 7.009 1.00 98.56 93 MET A C 1
ATOM 765 O O . MET A 1 93 ? 12.153 0.418 5.814 1.00 98.56 93 MET A O 1
ATOM 769 N N . ILE A 1 94 ? 12.370 1.818 7.560 1.00 98.75 94 ILE A N 1
ATOM 770 C CA . ILE A 1 94 ? 13.132 2.837 6.820 1.00 98.75 94 ILE A CA 1
ATOM 771 C C . ILE A 1 94 ? 14.451 2.244 6.318 1.00 98.75 94 ILE A C 1
ATOM 773 O O . ILE A 1 94 ? 14.785 2.394 5.139 1.00 98.75 94 ILE A O 1
ATOM 777 N N . VAL A 1 95 ? 15.184 1.524 7.172 1.00 98.62 95 VAL A N 1
ATOM 778 C CA . VAL A 1 95 ? 16.443 0.862 6.802 1.00 98.62 95 VAL A CA 1
ATOM 779 C C . VAL A 1 95 ? 16.216 -0.159 5.687 1.00 98.62 95 VAL A C 1
ATOM 781 O O . VAL A 1 95 ? 16.922 -0.127 4.677 1.00 98.62 95 VAL A O 1
ATOM 784 N N . ARG A 1 96 ? 15.207 -1.031 5.814 1.00 98.62 96 ARG A N 1
ATOM 785 C CA . ARG A 1 96 ? 14.877 -2.035 4.785 1.00 98.62 96 ARG A CA 1
ATOM 786 C C . ARG A 1 96 ? 14.490 -1.386 3.460 1.00 98.62 96 ARG A C 1
ATOM 788 O O . ARG A 1 96 ? 14.988 -1.804 2.414 1.00 98.62 96 ARG A O 1
ATOM 795 N N . ALA A 1 97 ? 13.644 -0.358 3.507 1.00 98.50 97 ALA A N 1
ATOM 796 C CA . ALA A 1 97 ? 13.192 0.351 2.318 1.00 98.50 97 ALA A CA 1
ATOM 797 C C . ALA A 1 97 ? 14.307 1.122 1.619 1.00 98.50 97 ALA A C 1
ATOM 799 O O . ALA A 1 97 ? 14.396 1.115 0.392 1.00 98.50 97 ALA A O 1
ATOM 800 N N . THR A 1 98 ? 15.213 1.713 2.393 1.00 98.62 98 THR A N 1
ATOM 801 C CA . THR A 1 98 ? 16.424 2.342 1.861 1.00 98.62 98 THR A CA 1
ATOM 802 C C . THR A 1 98 ? 17.319 1.310 1.178 1.00 98.62 98 THR A C 1
ATOM 804 O O . THR A 1 98 ? 17.790 1.540 0.064 1.00 98.62 98 THR A O 1
A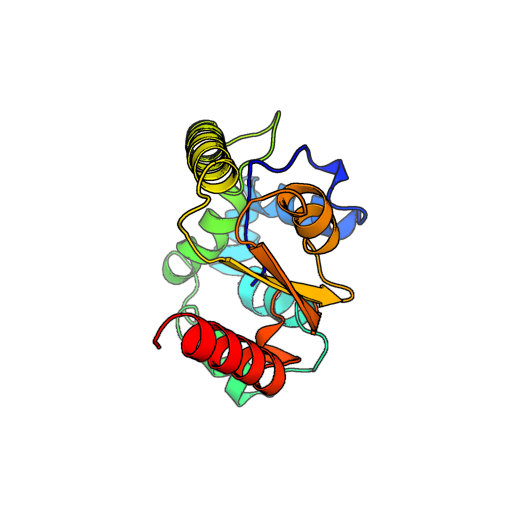TOM 807 N N . ALA A 1 99 ? 17.518 0.150 1.812 1.00 98.69 99 ALA A N 1
ATOM 808 C CA . ALA A 1 99 ? 18.395 -0.896 1.302 1.00 98.69 99 ALA A CA 1
ATOM 809 C C . ALA A 1 99 ? 17.901 -1.487 -0.029 1.00 98.69 99 ALA A C 1
ATOM 811 O O . ALA A 1 99 ? 18.676 -1.546 -0.987 1.00 98.69 99 ALA A O 1
ATOM 812 N N . TYR A 1 100 ? 16.623 -1.884 -0.134 1.00 98.50 100 TYR A N 1
ATOM 813 C CA . TYR A 1 100 ? 16.122 -2.423 -1.405 1.00 98.50 100 TYR A CA 1
ATOM 814 C C . TYR A 1 100 ? 16.036 -1.342 -2.488 1.00 98.50 100 TYR A C 1
ATOM 816 O O . TYR A 1 100 ? 16.259 -1.652 -3.655 1.00 98.50 100 TYR A O 1
ATOM 824 N N . SER A 1 101 ? 15.758 -0.080 -2.133 1.00 98.31 101 SER A N 1
ATOM 825 C CA . SER A 1 101 ? 15.724 1.026 -3.098 1.00 98.31 101 SER A CA 1
ATOM 826 C C . SER A 1 101 ? 17.096 1.245 -3.739 1.00 98.31 101 SER A C 1
ATOM 828 O O . SER A 1 101 ? 17.206 1.320 -4.964 1.00 98.31 101 SER A O 1
ATOM 830 N N . ALA A 1 102 ? 18.160 1.255 -2.926 1.00 98.25 102 ALA A N 1
ATOM 831 C CA . ALA A 1 102 ? 19.533 1.362 -3.414 1.00 98.25 102 ALA A CA 1
ATOM 832 C C . ALA A 1 102 ? 19.896 0.202 -4.354 1.00 98.25 102 ALA A C 1
ATOM 834 O O . ALA A 1 102 ? 20.436 0.434 -5.432 1.00 98.25 102 ALA A O 1
ATOM 835 N N . PHE A 1 103 ? 19.535 -1.033 -3.992 1.00 98.44 103 PHE A N 1
ATOM 836 C CA . PHE A 1 103 ? 19.726 -2.192 -4.867 1.00 98.44 103 PHE A CA 1
ATOM 837 C C . PHE A 1 103 ? 18.962 -2.049 -6.193 1.00 98.44 103 PHE A C 1
ATOM 839 O O . PHE A 1 103 ? 19.538 -2.223 -7.267 1.00 98.44 103 PHE A O 1
ATOM 846 N N . LEU A 1 104 ? 17.671 -1.702 -6.142 1.00 98.12 104 LEU A N 1
ATOM 847 C CA . LEU A 1 104 ? 16.826 -1.597 -7.333 1.00 98.12 104 LEU A CA 1
ATOM 848 C C . LEU A 1 104 ? 17.319 -0.513 -8.297 1.00 98.12 104 LEU A C 1
ATOM 850 O O . LEU A 1 104 ? 17.283 -0.726 -9.513 1.00 98.12 104 LEU A O 1
ATOM 854 N N . LYS A 1 105 ? 17.831 0.603 -7.771 1.00 97.56 105 LYS A N 1
ATOM 855 C CA . LYS A 1 105 ? 18.394 1.707 -8.555 1.00 97.56 105 LYS A CA 1
ATOM 856 C C . LYS A 1 105 ? 19.619 1.302 -9.385 1.00 97.56 105 LYS A C 1
ATOM 858 O O . LYS A 1 105 ? 19.804 1.847 -10.466 1.00 97.56 105 LYS A O 1
ATOM 863 N N . GLU A 1 106 ? 20.395 0.325 -8.925 1.00 97.69 106 GLU A N 1
ATOM 864 C CA . GLU A 1 106 ? 21.601 -0.164 -9.614 1.00 97.69 106 GLU A CA 1
ATOM 865 C C . GLU A 1 106 ? 21.357 -1.468 -10.408 1.00 97.69 106 GLU A C 1
ATOM 867 O O . GLU A 1 106 ? 22.225 -1.941 -11.139 1.00 97.69 106 GLU A O 1
ATOM 872 N N . SER A 1 107 ? 20.163 -2.063 -10.300 1.00 97.88 107 SER A N 1
ATOM 873 C CA . SER A 1 107 ? 19.828 -3.387 -10.856 1.00 97.88 107 SER A CA 1
ATOM 874 C C . SER A 1 107 ? 19.573 -3.393 -12.378 1.00 97.88 107 SER A C 1
ATOM 876 O O . SER A 1 107 ? 18.461 -3.658 -12.840 1.00 97.88 107 SER A O 1
ATOM 878 N N . ALA A 1 108 ? 20.589 -3.097 -13.192 1.00 97.56 108 ALA A N 1
ATOM 879 C CA . ALA A 1 108 ? 20.436 -3.016 -14.651 1.00 97.56 108 ALA A CA 1
ATOM 880 C C . ALA A 1 108 ? 20.000 -4.338 -15.310 1.00 97.56 108 ALA A C 1
ATOM 882 O O . ALA A 1 108 ? 19.196 -4.332 -16.245 1.00 97.56 108 ALA A O 1
ATOM 883 N N . ASP A 1 109 ? 20.442 -5.469 -14.766 1.00 96.94 109 ASP A N 1
ATOM 884 C CA . ASP A 1 109 ? 20.124 -6.797 -15.300 1.00 96.94 109 ASP A CA 1
ATOM 885 C C . ASP A 1 109 ? 18.752 -7.326 -14.856 1.00 96.94 109 ASP A C 1
ATOM 887 O O . ASP A 1 109 ? 18.342 -8.403 -15.281 1.00 96.94 109 ASP A O 1
ATOM 891 N N . LEU A 1 110 ? 18.020 -6.581 -14.018 1.00 97.31 110 LEU A N 1
ATOM 892 C CA . LEU A 1 110 ? 16.692 -6.958 -13.538 1.00 97.31 110 LEU A CA 1
ATOM 893 C C . LEU A 1 110 ? 15.607 -6.207 -14.327 1.00 97.31 110 LEU A C 1
ATOM 895 O O . LEU A 1 110 ? 15.439 -5.007 -14.106 1.00 97.31 110 LEU A O 1
ATOM 899 N N . PRO A 1 111 ? 14.825 -6.862 -15.201 1.00 97.56 111 PRO A N 1
ATOM 900 C CA . PRO A 1 111 ? 13.681 -6.223 -15.842 1.00 97.56 111 PRO A CA 1
ATOM 901 C C . PRO A 1 111 ? 12.623 -5.821 -14.815 1.00 97.56 111 PRO A C 1
ATOM 903 O O . PRO A 1 111 ? 12.263 -6.610 -13.941 1.00 97.56 111 PRO A O 1
ATOM 906 N N . LYS A 1 112 ? 12.091 -4.602 -14.931 1.00 97.56 112 LYS A N 1
ATOM 907 C CA . LYS A 1 112 ? 11.074 -4.047 -14.026 1.00 97.56 112 LYS A CA 1
ATOM 908 C C . LYS A 1 112 ? 9.900 -3.479 -14.822 1.00 97.56 112 LYS A C 1
ATOM 910 O O . LYS A 1 112 ? 10.105 -2.711 -15.762 1.00 97.56 112 LYS A O 1
ATOM 915 N N . LEU A 1 113 ? 8.681 -3.802 -14.398 1.00 97.50 113 LEU A N 1
ATOM 916 C CA . LEU A 1 113 ? 7.443 -3.183 -14.872 1.00 97.50 113 LEU A CA 1
ATOM 917 C C . LEU A 1 113 ? 6.817 -2.381 -13.730 1.00 97.50 113 LEU A C 1
ATOM 919 O O . LEU A 1 113 ? 6.567 -2.926 -12.658 1.00 97.50 113 LEU A O 1
ATOM 923 N N . CYS A 1 114 ? 6.541 -1.103 -13.968 1.00 97.62 114 CYS A N 1
ATOM 924 C CA . CYS A 1 114 ? 5.756 -0.257 -13.078 1.00 97.62 114 CYS A CA 1
ATOM 925 C C . CYS A 1 114 ? 4.429 0.093 -13.748 1.00 97.62 114 CYS A C 1
ATOM 927 O O . CYS A 1 114 ? 4.410 0.653 -14.846 1.00 97.62 114 CYS A O 1
ATOM 929 N N . VAL A 1 115 ? 3.326 -0.243 -13.083 1.00 98.12 115 VAL A N 1
ATOM 930 C CA . VAL A 1 115 ? 1.985 0.179 -13.485 1.00 98.12 115 VAL A CA 1
ATOM 931 C C . VAL A 1 115 ? 1.617 1.402 -12.655 1.00 98.12 115 VAL A C 1
ATOM 933 O O . VAL A 1 115 ? 1.399 1.296 -11.450 1.00 98.12 115 VAL A O 1
ATOM 936 N N . HIS A 1 116 ? 1.579 2.558 -13.303 1.00 98.19 116 HIS A N 1
ATOM 937 C CA . HIS A 1 116 ? 1.169 3.822 -12.711 1.00 98.19 116 HIS A CA 1
ATOM 938 C C . HIS A 1 116 ? -0.358 3.944 -12.792 1.00 98.19 116 HIS A C 1
ATOM 940 O O . HIS A 1 116 ? -0.935 3.859 -13.878 1.00 98.19 116 HIS A O 1
ATOM 946 N N . ALA A 1 117 ? -1.004 4.165 -11.652 1.00 98.06 117 ALA A N 1
ATOM 947 C CA . ALA A 1 117 ? -2.437 4.412 -11.580 1.00 98.06 117 ALA A CA 1
ATOM 948 C C . ALA A 1 117 ? -2.728 5.911 -11.706 1.00 98.06 117 ALA A C 1
ATOM 950 O O . ALA A 1 117 ? -2.062 6.729 -11.075 1.00 98.06 117 ALA A O 1
ATOM 951 N N . THR A 1 118 ? -3.741 6.276 -12.488 1.00 97.06 118 THR A N 1
ATOM 952 C CA . THR A 1 118 ? -4.243 7.651 -12.581 1.00 97.06 118 THR A CA 1
ATOM 953 C C . THR A 1 118 ? -5.714 7.685 -12.140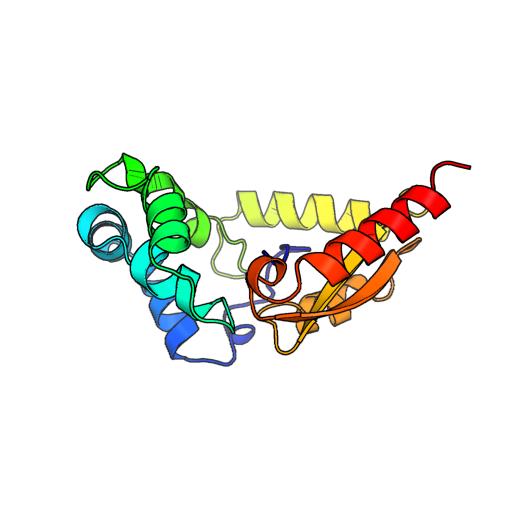 1.00 97.06 118 THR A C 1
ATOM 955 O O . THR A 1 118 ? -6.524 6.960 -12.721 1.00 97.06 118 THR A O 1
ATOM 958 N N . PRO A 1 119 ? -6.087 8.506 -11.138 1.00 95.06 119 PRO A N 1
ATOM 959 C CA . PRO A 1 119 ? -5.247 9.493 -10.446 1.00 95.06 119 PRO A CA 1
ATOM 960 C C . PRO A 1 119 ? -4.283 8.899 -9.396 1.00 95.06 119 PRO A C 1
ATOM 962 O O . PRO A 1 119 ? -3.396 9.612 -8.941 1.00 95.06 119 PRO A O 1
ATOM 965 N N . GLY A 1 120 ? -4.428 7.624 -9.017 1.00 94.38 120 GLY A N 1
ATOM 966 C CA . GLY A 1 120 ? -3.543 6.960 -8.052 1.00 94.38 120 GLY A CA 1
ATOM 967 C C . GLY A 1 120 ? -3.619 7.530 -6.628 1.00 94.38 120 GLY A C 1
ATOM 968 O O . GLY A 1 120 ? -4.515 8.308 -6.287 1.00 94.38 120 GLY A O 1
ATOM 969 N N . LEU A 1 121 ? -2.684 7.101 -5.774 1.00 93.88 121 LEU A N 1
ATOM 970 C CA . LEU A 1 121 ? -2.411 7.709 -4.464 1.00 93.88 121 LEU A CA 1
ATOM 971 C C . LEU A 1 121 ? -0.913 8.001 -4.290 1.00 93.88 121 LEU A C 1
ATOM 973 O O . LEU A 1 121 ? -0.553 9.086 -3.844 1.00 93.88 121 LEU A O 1
ATOM 977 N N . LEU A 1 122 ? -0.045 7.057 -4.664 1.00 95.44 122 LEU A N 1
ATOM 978 C CA . LEU A 1 122 ? 1.418 7.184 -4.597 1.00 95.44 122 LEU A CA 1
ATOM 979 C C . LEU A 1 122 ? 2.085 7.231 -5.983 1.00 95.44 122 LEU A C 1
ATOM 981 O O . LEU A 1 122 ? 3.276 7.530 -6.077 1.00 95.44 122 LEU A O 1
ATOM 985 N N . SER A 1 123 ? 1.339 6.941 -7.052 1.00 96.69 123 SER A N 1
ATOM 986 C CA . SER A 1 123 ? 1.853 6.715 -8.411 1.00 96.69 123 SER A CA 1
ATOM 987 C C . SER A 1 123 ? 2.714 7.854 -8.965 1.00 96.69 123 SER A C 1
ATOM 989 O O . SER A 1 123 ? 3.780 7.581 -9.517 1.00 96.69 123 SER A O 1
ATOM 991 N N . ASP A 1 124 ? 2.337 9.118 -8.757 1.00 96.00 124 ASP A N 1
ATOM 992 C CA . ASP A 1 124 ? 3.140 10.271 -9.201 1.00 96.00 124 ASP A CA 1
ATOM 993 C C . ASP A 1 124 ? 4.504 10.343 -8.499 1.00 96.00 124 ASP A C 1
ATOM 995 O O . ASP A 1 124 ? 5.541 10.625 -9.112 1.00 96.00 124 ASP A O 1
ATOM 999 N N . TRP A 1 125 ? 4.528 10.062 -7.195 1.00 96.81 125 TRP A N 1
ATOM 1000 C CA . TRP A 1 125 ? 5.764 10.033 -6.421 1.00 96.81 125 TRP A CA 1
ATOM 1001 C C . TRP A 1 125 ? 6.635 8.827 -6.782 1.00 96.81 125 TRP A C 1
ATOM 1003 O O . TRP A 1 125 ? 7.859 8.974 -6.892 1.00 96.81 125 TRP A O 1
ATOM 1013 N N . ILE A 1 126 ? 6.021 7.664 -7.024 1.00 97.56 126 ILE A N 1
ATOM 1014 C CA . ILE A 1 126 ? 6.711 6.473 -7.528 1.00 97.56 126 ILE A CA 1
ATOM 1015 C C . ILE A 1 126 ? 7.360 6.798 -8.876 1.00 97.56 126 ILE A C 1
ATOM 1017 O O . ILE A 1 126 ? 8.566 6.618 -9.013 1.00 97.56 126 ILE A O 1
ATOM 1021 N N . GLU A 1 127 ? 6.615 7.369 -9.828 1.00 96.88 127 GLU A N 1
ATOM 1022 C CA . GLU A 1 127 ? 7.135 7.753 -11.146 1.00 96.88 127 GLU A CA 1
ATOM 1023 C C . GLU A 1 127 ? 8.326 8.709 -11.022 1.00 96.88 127 GLU A C 1
ATOM 1025 O O . GLU A 1 127 ? 9.400 8.454 -11.572 1.00 96.88 127 GLU A O 1
ATOM 1030 N N . LYS A 1 128 ? 8.190 9.779 -10.228 1.00 96.69 128 LYS A N 1
ATOM 1031 C CA . LYS A 1 128 ? 9.286 10.729 -9.987 1.00 96.69 128 LYS A CA 1
ATOM 1032 C C . LYS A 1 128 ? 10.527 10.052 -9.397 1.00 96.69 128 LYS A C 1
ATOM 1034 O O . LYS A 1 128 ? 11.645 10.454 -9.731 1.00 96.69 128 LYS A O 1
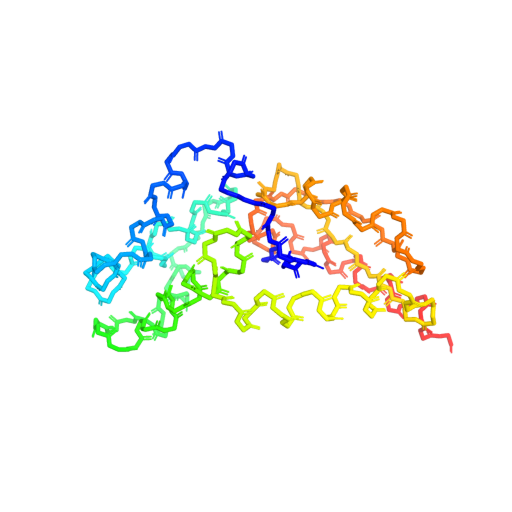ATOM 1039 N N . THR A 1 129 ? 10.332 9.060 -8.531 1.00 96.94 129 THR A N 1
ATOM 1040 C CA . THR A 1 129 ? 11.397 8.311 -7.857 1.00 96.94 129 THR A CA 1
ATOM 1041 C C . THR A 1 129 ? 12.105 7.337 -8.797 1.00 96.94 129 THR A C 1
ATOM 1043 O O . THR A 1 129 ? 13.336 7.284 -8.816 1.00 96.94 129 THR A O 1
ATOM 1046 N N . THR A 1 130 ? 11.347 6.566 -9.577 1.00 97.25 130 THR A N 1
ATOM 1047 C CA . THR A 1 130 ? 11.865 5.415 -10.327 1.00 97.25 130 THR A CA 1
ATOM 1048 C C . THR A 1 130 ? 12.153 5.713 -11.794 1.00 97.25 130 THR A C 1
ATOM 1050 O O . THR A 1 130 ? 12.748 4.872 -12.460 1.00 97.25 130 THR A O 1
ATOM 1053 N N . LYS A 1 131 ? 11.811 6.904 -12.315 1.00 94.88 131 LYS A N 1
ATOM 1054 C CA . LYS A 1 131 ? 11.971 7.261 -13.744 1.00 94.88 131 LYS A CA 1
ATOM 1055 C C . LYS A 1 131 ? 13.365 7.030 -14.342 1.00 94.88 131 LYS A C 1
ATOM 1057 O O . LYS A 1 131 ? 13.480 6.850 -15.546 1.00 94.88 131 LYS A O 1
ATOM 1062 N N . ASN A 1 132 ? 14.412 7.060 -13.516 1.00 94.44 132 ASN A N 1
ATOM 1063 C CA . ASN A 1 132 ? 15.802 6.874 -13.945 1.00 94.44 132 ASN A CA 1
ATOM 1064 C C . ASN A 1 132 ? 16.365 5.493 -13.571 1.00 94.44 132 ASN A C 1
ATOM 1066 O O . ASN A 1 132 ? 17.565 5.272 -13.715 1.00 94.44 132 ASN A O 1
ATOM 1070 N N . TRP A 1 133 ? 15.548 4.585 -13.032 1.00 97.62 133 TRP A N 1
ATOM 1071 C CA . TRP A 1 133 ? 16.003 3.233 -12.722 1.00 97.62 133 TRP A CA 1
ATOM 1072 C C . TRP A 1 133 ? 16.276 2.468 -14.023 1.00 97.62 133 TRP A C 1
ATOM 1074 O O . TRP A 1 133 ? 15.523 2.603 -14.991 1.00 97.62 133 TRP A O 1
ATOM 1084 N N . PRO A 1 134 ? 17.341 1.655 -14.080 1.00 97.94 134 PRO A N 1
ATOM 1085 C CA . PRO A 1 134 ? 17.699 0.940 -15.292 1.00 97.94 134 PRO A CA 1
ATOM 1086 C C . PRO A 1 134 ? 16.708 -0.197 -15.548 1.00 97.94 134 PRO A C 1
ATOM 1088 O O . PRO A 1 134 ? 16.159 -0.768 -14.606 1.00 97.94 134 PRO A O 1
ATOM 1091 N N . ASN A 1 135 ? 16.500 -0.556 -16.817 1.00 96.75 135 ASN A N 1
ATOM 1092 C CA . ASN A 1 135 ? 15.635 -1.676 -17.213 1.00 96.75 135 ASN A CA 1
ATOM 1093 C C . ASN A 1 135 ? 14.229 -1.591 -16.580 1.00 96.75 135 ASN A C 1
ATOM 1095 O O . ASN A 1 135 ? 13.710 -2.541 -15.995 1.00 96.75 135 ASN A O 1
ATOM 1099 N N . HIS A 1 136 ? 13.653 -0.388 -16.637 1.00 96.00 136 HIS A N 1
ATOM 1100 C CA . HIS A 1 136 ? 12.387 -0.022 -16.019 1.00 96.00 136 HIS A CA 1
ATOM 1101 C C . HIS A 1 136 ? 11.404 0.445 -17.096 1.00 96.00 136 HIS A C 1
ATOM 1103 O O . HIS A 1 136 ? 11.610 1.478 -17.731 1.00 96.00 136 HIS A O 1
ATOM 1109 N N . LYS A 1 137 ? 10.335 -0.324 -17.313 1.00 96.31 137 LYS A N 1
ATOM 1110 C CA . LYS A 1 137 ? 9.217 0.047 -18.187 1.00 96.31 137 LYS A CA 1
ATOM 1111 C C . LYS A 1 137 ? 8.076 0.571 -17.328 1.00 96.31 137 LYS A C 1
ATOM 1113 O O . LYS A 1 137 ? 7.681 -0.085 -16.366 1.00 96.31 137 LYS A O 1
ATOM 1118 N N . MET A 1 138 ? 7.519 1.716 -17.708 1.00 97.38 138 MET A N 1
ATOM 1119 C CA . MET A 1 138 ? 6.332 2.277 -17.071 1.00 97.38 138 MET A CA 1
ATOM 1120 C C . MET A 1 138 ? 5.150 2.260 -18.033 1.00 97.38 138 MET A C 1
ATOM 1122 O O . MET A 1 138 ? 5.284 2.618 -19.202 1.00 97.38 138 MET A O 1
ATOM 1126 N N . VAL A 1 139 ? 3.998 1.838 -17.528 1.00 97.94 139 VAL A N 1
ATOM 1127 C CA . VAL A 1 139 ? 2.703 1.836 -18.219 1.00 97.94 139 VAL A CA 1
ATOM 1128 C C . VAL A 1 139 ? 1.667 2.502 -17.319 1.00 97.94 139 VAL A C 1
ATOM 1130 O O . VAL A 1 139 ? 1.897 2.621 -16.116 1.00 97.94 139 VAL A O 1
ATOM 1133 N N . LYS A 1 140 ? 0.546 2.960 -17.883 1.00 98.25 140 LYS A N 1
ATOM 1134 C CA . LYS A 1 140 ? -0.480 3.706 -17.141 1.00 98.25 140 LYS A CA 1
ATOM 1135 C C . LYS A 1 140 ? -1.844 3.044 -17.275 1.00 98.25 140 LYS A C 1
ATOM 1137 O O . LYS A 1 140 ? -2.178 2.572 -18.358 1.00 98.25 140 LYS A O 1
ATOM 1142 N N . CYS A 1 141 ? -2.624 3.042 -16.204 1.00 98.19 141 CYS A N 1
ATOM 1143 C CA . CYS A 1 141 ? -4.022 2.623 -16.221 1.00 98.19 141 CYS A CA 1
ATOM 1144 C C . CYS A 1 141 ? -4.866 3.514 -15.307 1.00 98.19 141 CYS A C 1
ATOM 1146 O O . CYS A 1 141 ? -4.341 4.252 -14.470 1.00 98.19 141 CYS A O 1
ATOM 1148 N N . GLU A 1 142 ? -6.182 3.433 -15.460 1.00 98.31 142 GLU A N 1
ATOM 1149 C CA . GLU A 1 142 ? -7.112 4.097 -14.551 1.00 98.31 142 GLU A CA 1
ATOM 1150 C C . GLU A 1 142 ? -7.138 3.362 -13.201 1.00 98.31 142 GLU A C 1
ATOM 1152 O O . GLU A 1 142 ? -7.096 2.128 -13.150 1.00 98.31 142 GLU A O 1
ATOM 1157 N N . GLY A 1 143 ? -7.166 4.109 -12.099 1.00 97.81 143 GLY A N 1
ATOM 1158 C CA . GLY A 1 143 ? -7.281 3.531 -10.765 1.00 97.81 143 GLY A CA 1
ATOM 1159 C C . GLY A 1 143 ? -6.839 4.467 -9.648 1.00 97.81 143 GLY A C 1
ATOM 1160 O O . GLY A 1 143 ? -6.103 5.434 -9.858 1.00 97.81 143 GLY A O 1
ATOM 1161 N N . HIS A 1 144 ? -7.266 4.135 -8.434 1.00 96.31 144 HIS A N 1
ATOM 1162 C CA . HIS A 1 144 ? -6.696 4.668 -7.197 1.00 96.31 144 HIS A CA 1
ATOM 1163 C C . HIS A 1 144 ? -5.611 3.710 -6.664 1.00 96.31 144 HIS A C 1
ATOM 1165 O O . HIS A 1 144 ? -4.782 3.201 -7.420 1.00 96.31 144 HIS A O 1
ATOM 1171 N N . HIS A 1 145 ? -5.582 3.457 -5.356 1.00 96.12 145 HIS A N 1
ATOM 1172 C CA . HIS A 1 145 ? -4.570 2.622 -4.719 1.00 96.12 145 HIS A CA 1
ATOM 1173 C C . HIS A 1 145 ? -4.728 1.132 -5.072 1.00 96.12 145 HIS A C 1
ATOM 1175 O O . HIS A 1 145 ? -3.745 0.415 -5.294 1.00 96.12 145 HIS A O 1
ATOM 1181 N N . PHE A 1 146 ? -5.971 0.655 -5.171 1.00 98.00 146 PHE A N 1
ATOM 1182 C CA . PHE A 1 146 ? -6.319 -0.724 -5.519 1.00 98.00 146 PHE A CA 1
ATOM 1183 C C . PHE A 1 146 ? -6.680 -0.853 -7.007 1.00 98.00 146 PHE A C 1
ATOM 1185 O O . PHE A 1 146 ? -7.677 -1.468 -7.367 1.00 98.00 146 PHE A O 1
ATOM 1192 N N . LEU A 1 147 ? -5.824 -0.303 -7.877 1.00 98.00 147 LEU A N 1
ATOM 1193 C CA . LEU A 1 147 ? -5.956 -0.271 -9.343 1.00 98.00 147 LEU A CA 1
ATOM 1194 C C . LEU A 1 147 ? -6.328 -1.602 -10.030 1.00 98.00 147 LEU A C 1
ATOM 1196 O O . LEU A 1 147 ? -6.798 -1.590 -11.164 1.00 98.00 147 LEU A O 1
ATOM 1200 N N . GLN A 1 148 ? -6.122 -2.751 -9.379 1.00 98.44 148 GLN A N 1
ATOM 1201 C CA . GLN A 1 148 ? -6.531 -4.047 -9.926 1.00 98.44 148 GLN A CA 1
ATOM 1202 C C . GLN A 1 148 ? -8.048 -4.204 -9.985 1.00 98.44 148 GLN A C 1
ATOM 1204 O O . GLN A 1 148 ? -8.528 -4.990 -10.791 1.00 98.44 148 GLN A O 1
ATOM 1209 N N . GLU A 1 149 ? -8.791 -3.471 -9.160 1.00 98.50 149 GLU A N 1
ATOM 1210 C CA . GLU A 1 149 ? -10.249 -3.491 -9.209 1.00 98.50 149 GLU A CA 1
ATOM 1211 C C . GLU A 1 149 ? -10.804 -2.619 -10.334 1.00 98.50 149 GLU A C 1
ATOM 1213 O O . GLU A 1 149 ? -11.869 -2.918 -10.866 1.00 98.50 149 GLU A O 1
ATOM 1218 N N . ASP A 1 150 ? -10.068 -1.586 -10.746 1.00 98.38 150 ASP A N 1
ATOM 1219 C CA . ASP A 1 150 ? -10.508 -0.644 -11.777 1.00 98.38 150 ASP A CA 1
ATOM 1220 C C . ASP A 1 150 ? -10.026 -1.052 -13.180 1.00 98.38 150 ASP A C 1
ATOM 1222 O O . ASP A 1 150 ? -10.794 -1.012 -14.140 1.00 98.38 150 ASP A O 1
ATOM 1226 N N . SER A 1 151 ? -8.778 -1.523 -13.299 1.00 98.38 151 SER A N 1
ATOM 1227 C CA . SER A 1 151 ? -8.140 -1.859 -14.583 1.00 98.38 151 SER A CA 1
ATOM 1228 C C . SER A 1 151 ? -7.566 -3.292 -14.665 1.00 98.38 151 SER A C 1
ATOM 1230 O O . SER A 1 151 ? -6.456 -3.472 -15.178 1.00 98.38 151 SER A O 1
ATOM 1232 N N . PRO A 1 152 ? -8.272 -4.354 -14.220 1.00 98.44 152 PRO A N 1
ATOM 1233 C CA . PRO A 1 152 ? -7.702 -5.705 -14.125 1.00 98.44 152 PRO A CA 1
ATOM 1234 C C . PRO A 1 152 ? -7.212 -6.262 -15.468 1.00 98.44 152 PRO A C 1
ATOM 1236 O O . PRO A 1 152 ? -6.126 -6.837 -15.545 1.00 98.44 152 PRO A O 1
ATOM 1239 N N . ILE A 1 153 ? -8.000 -6.080 -16.533 1.00 98.56 153 ILE A N 1
ATOM 1240 C CA . ILE A 1 153 ? -7.689 -6.620 -17.866 1.00 98.56 153 ILE A CA 1
ATOM 1241 C C . ILE A 1 153 ? -6.451 -5.938 -18.447 1.00 98.56 153 ILE A C 1
ATOM 1243 O O . ILE A 1 153 ? -5.510 -6.612 -18.856 1.00 98.56 153 ILE A O 1
ATOM 1247 N N . GLN A 1 154 ? -6.416 -4.605 -18.401 1.00 98.50 154 GLN A N 1
ATOM 1248 C CA . GLN A 1 154 ? -5.304 -3.821 -18.930 1.00 98.50 154 GLN A CA 1
ATOM 1249 C C . GLN A 1 154 ? -3.993 -4.122 -18.187 1.00 98.50 154 GLN A C 1
ATOM 1251 O O . GLN A 1 154 ? -2.946 -4.281 -18.812 1.00 98.50 154 GLN A O 1
ATOM 1256 N N . ILE A 1 155 ? -4.051 -4.262 -16.858 1.00 98.56 155 ILE A N 1
ATOM 1257 C CA . ILE A 1 155 ? -2.899 -4.679 -16.048 1.00 98.56 155 ILE A CA 1
ATOM 1258 C C . ILE A 1 155 ? -2.426 -6.076 -16.465 1.00 98.56 155 ILE A C 1
ATOM 1260 O O . ILE A 1 155 ? -1.225 -6.287 -16.642 1.00 98.56 155 ILE A O 1
ATOM 1264 N N . GLY A 1 156 ? -3.352 -7.018 -16.664 1.00 98.62 156 GLY A N 1
ATOM 1265 C CA . GLY A 1 156 ? -3.043 -8.363 -17.152 1.00 98.62 156 GLY A CA 1
ATOM 1266 C C . GLY A 1 156 ? -2.341 -8.359 -18.513 1.00 98.62 156 GLY A C 1
ATOM 1267 O O . GLY A 1 156 ? -1.329 -9.043 -18.681 1.00 98.62 156 GLY A O 1
ATOM 1268 N N . ASP A 1 157 ? -2.817 -7.543 -19.454 1.00 98.62 157 ASP A N 1
ATOM 1269 C CA . ASP A 1 157 ? -2.206 -7.395 -20.778 1.00 98.62 157 ASP A CA 1
ATOM 1270 C C . ASP A 1 157 ? -0.783 -6.827 -20.691 1.00 98.62 157 ASP A C 1
ATOM 1272 O O . ASP A 1 157 ? 0.134 -7.366 -21.318 1.00 98.62 157 ASP A O 1
ATOM 1276 N N . TYR A 1 158 ? -0.556 -5.811 -19.850 1.00 98.50 158 TYR A N 1
ATOM 1277 C CA . TYR A 1 158 ? 0.785 -5.266 -19.618 1.00 98.50 158 TYR A CA 1
ATOM 1278 C C . TYR A 1 158 ? 1.749 -6.292 -19.026 1.00 98.50 158 TYR A C 1
ATOM 1280 O O . TYR A 1 158 ? 2.899 -6.379 -19.464 1.00 98.50 158 TYR A O 1
ATOM 1288 N N . ILE A 1 159 ? 1.293 -7.085 -18.054 1.00 98.19 159 ILE A N 1
ATOM 1289 C CA . ILE A 1 159 ? 2.103 -8.148 -17.452 1.00 98.19 159 ILE A CA 1
ATOM 1290 C C . ILE A 1 159 ? 2.428 -9.215 -18.503 1.00 98.19 159 ILE A C 1
ATOM 1292 O O . ILE A 1 159 ? 3.584 -9.619 -18.625 1.00 98.19 159 ILE A O 1
ATOM 1296 N N . ARG A 1 160 ? 1.445 -9.642 -19.304 1.00 98.12 160 ARG A N 1
ATOM 1297 C CA . ARG A 1 160 ? 1.647 -10.625 -20.379 1.00 98.12 160 ARG A CA 1
ATOM 1298 C C . ARG A 1 160 ? 2.677 -10.146 -21.401 1.00 98.12 160 ARG A C 1
ATOM 1300 O O . ARG A 1 160 ? 3.571 -10.911 -21.770 1.00 98.12 160 ARG A O 1
ATOM 1307 N N . GLU A 1 161 ? 2.557 -8.903 -21.862 1.00 97.75 161 GLU A N 1
ATOM 1308 C CA . GLU A 1 161 ? 3.498 -8.302 -22.811 1.00 97.75 161 GLU A CA 1
ATOM 1309 C C . GLU A 1 161 ? 4.909 -8.233 -22.215 1.00 97.75 161 GLU A C 1
ATOM 1311 O O . GLU A 1 161 ? 5.881 -8.622 -22.862 1.00 97.75 161 GLU A O 1
ATOM 1316 N N . PHE A 1 162 ? 5.020 -7.795 -20.959 1.00 97.75 162 PHE A N 1
ATOM 1317 C CA . PHE A 1 162 ? 6.292 -7.715 -20.248 1.00 97.75 162 PHE A CA 1
ATOM 1318 C C . PHE A 1 162 ? 6.972 -9.083 -20.118 1.00 97.75 162 PHE A C 1
ATOM 1320 O O . PHE A 1 162 ? 8.137 -9.218 -20.485 1.00 97.75 162 PHE A O 1
ATOM 1327 N N . LEU A 1 163 ? 6.241 -10.112 -19.676 1.00 97.25 163 LEU A N 1
ATOM 1328 C CA . LEU A 1 163 ? 6.772 -11.471 -19.542 1.00 97.25 163 LEU A CA 1
ATOM 1329 C C . LEU A 1 163 ? 7.209 -12.061 -20.888 1.00 97.25 163 LEU A C 1
ATOM 1331 O O . LEU A 1 163 ? 8.271 -12.676 -20.969 1.00 97.25 163 LEU A O 1
ATOM 1335 N N . SER A 1 164 ? 6.438 -11.825 -21.952 1.00 96.12 164 SER A N 1
ATOM 1336 C CA . SER A 1 164 ? 6.783 -12.279 -23.310 1.00 96.12 164 SER A CA 1
ATOM 1337 C C . SER A 1 164 ? 8.056 -11.611 -23.849 1.00 96.12 164 SER A C 1
ATOM 1339 O O . SER A 1 164 ? 8.739 -12.167 -24.702 1.00 96.12 164 SER A O 1
ATOM 1341 N N . GLY A 1 165 ? 8.393 -10.413 -23.359 1.00 92.94 165 GLY A N 1
ATOM 1342 C CA . GLY A 1 165 ? 9.640 -9.725 -23.696 1.00 92.94 165 GLY A CA 1
ATOM 1343 C C . GLY A 1 165 ? 10.876 -10.268 -22.968 1.00 92.94 165 GLY A C 1
ATOM 1344 O O . GLY A 1 165 ? 11.992 -10.061 -23.450 1.00 92.94 165 GLY A O 1
ATOM 1345 N N . ILE A 1 166 ? 10.683 -10.948 -21.832 1.00 93.12 166 ILE A N 1
ATOM 1346 C CA . ILE A 1 166 ? 11.750 -11.517 -20.991 1.00 93.12 166 ILE A CA 1
ATOM 1347 C C . ILE A 1 166 ? 12.055 -12.958 -21.400 1.00 93.12 166 ILE A C 1
ATOM 1349 O O . ILE A 1 166 ? 13.216 -13.310 -21.596 1.00 93.12 166 ILE A O 1
ATOM 1353 N N . TYR A 1 167 ? 11.018 -13.786 -21.526 1.00 78.06 167 TYR A N 1
ATOM 1354 C CA . TYR A 1 167 ? 11.145 -15.177 -21.948 1.00 78.06 167 TYR A CA 1
ATOM 1355 C C . TYR A 1 167 ? 11.103 -15.239 -23.476 1.00 78.06 167 TYR A C 1
ATOM 1357 O O . TYR A 1 167 ? 10.029 -15.325 -24.069 1.00 78.06 167 TYR A O 1
ATOM 1365 N N . LYS A 1 168 ? 12.277 -15.138 -24.102 1.00 59.25 168 LYS A N 1
ATOM 1366 C CA . LYS A 1 168 ? 12.459 -15.412 -25.532 1.00 59.25 168 LYS A CA 1
ATOM 1367 C C . LYS A 1 168 ? 12.840 -16.863 -25.768 1.00 59.25 168 LYS A C 1
ATOM 1369 O O . LYS A 1 168 ? 13.649 -17.384 -24.970 1.00 59.25 168 LYS A O 1
#

Sequen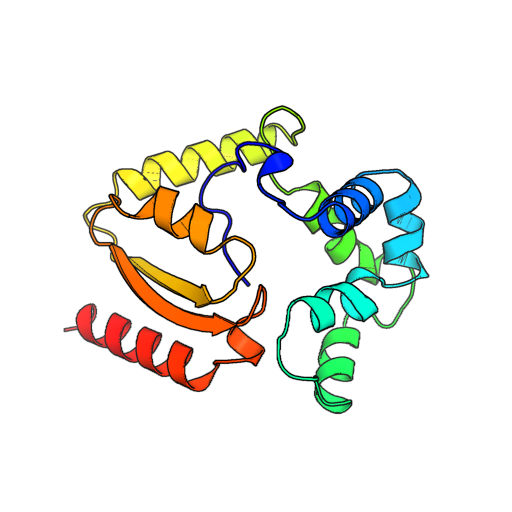ce (168 aa):
MESIVQPLPGWELFNDDTKREVFHGFRSEAGEEMVLKQNIFVEQI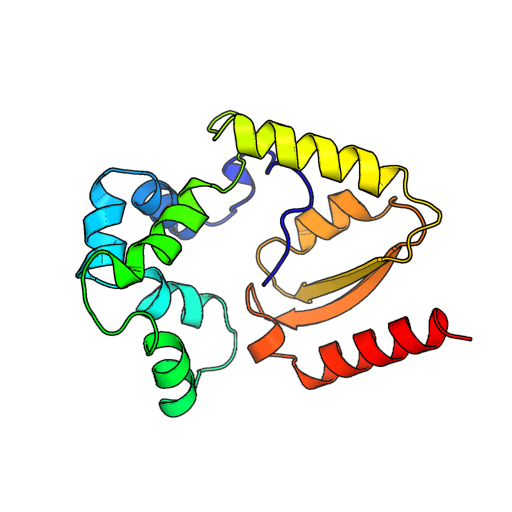LPFGIIRKLRQDEMDAYREPFKNPGEDRRPTLTWPREVPIMGDGPDDMIVRATAYSAFLKESADLPKLCVHATPGLLSDWIEKTTKNWPNHKMVKCEGHHFLQEDSPIQIGDYIREFLSGIYK

Radius of gyration: 17.29 Å; chains: 1; bounding box: 43×32×46 Å